Protein AF-A0A2N2I411-F1 (afdb_monomer)

Secondary structure (DSSP, 8-state):
----------SS-EEEEEEETTEEEEEEEPP--SS--HHHHHHHHHHHHHHHHH---SEEEEE--S-HHHHHHHHHHHGGG-SEEEE-SSS--EEEEEETTTTEEEEEPPGGG-EEEEEE-SSPPPTTPPP---BTTTBEEEEEESSSSSPPPHHHHHHH--

Mean predicted aligned error: 5.08 Å

Sequence (162 aa):
METGQWAGPFDEPQLVVRQVQGGSLAFVLFPDSGLHDLEIEDRAAALAKSLR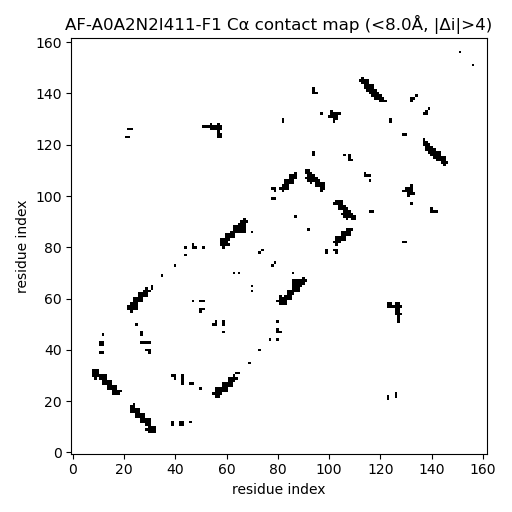KDGKHNLIIGISTWGANRENDFIDRHGAAFDIILGSGPGPGYAGLFMRENSLLWVRAFTKGRNILGVTIPTLPEPGVKMIWEPQTTVFTAATPLGGEVVADPEIHAIFNP

Nearest PDB structures (foldseek):
  2hyo-assembly1_A-2  TM=5.281E-01  e=2.646E-02  Mycobacterium tuberculosis H37Rv
  4di1-assembly1_B  TM=4.125E-01  e=1.673E-01  Mycobacterium marinum M
  5jpf-assembly1_A  TM=3.916E-01  e=2.299E-01  Candida albicans
  4g8b-assembly2_B  TM=4.280E-01  e=1.874E+00  Ochrobactrum sp. T63
  5d87-assembly1_A-2  TM=2.678E-01  e=9.790E+00  Staphylococcus aureus subsp. aureus str. Newman

Radius of gyration: 16.58 Å; Cα contacts (8 Å, |Δi|>4): 303; chains: 1; bounding box: 41×39×39 Å

Solvent-accessible surface area (backbone atoms only — not comparable to full-atom values): 9265 Å² total; per-residue (Å²): 132,81,79,83,76,87,84,74,76,36,86,54,56,44,81,47,78,44,83,50,94,95,48,33,41,37,34,39,38,52,47,51,77,87,63,95,51,68,68,60,50,50,49,39,43,47,53,37,43,51,51,49,73,68,26,75,33,29,40,38,32,37,39,42,61,74,11,48,68,58,46,50,61,45,40,77,77,42,34,88,47,26,42,32,37,45,36,28,57,59,69,79,52,36,55,64,44,74,35,77,92,26,32,19,39,41,28,24,54,45,75,90,70,40,41,51,75,43,81,47,59,88,65,80,56,57,54,44,47,83,58,68,60,41,83,81,71,53,34,42,64,36,68,46,64,55,79,66,91,55,72,81,55,67,70,63,48,41,74,79,56,122

pLDDT: mean 91.27, std 11.26, range [38.25, 98.75]

Structure (mmCIF, N/CA/C/O backbone):
data_AF-A0A2N2I411-F1
#
_entry.id   AF-A0A2N2I411-F1
#
loop_
_atom_site.group_PDB
_atom_site.id
_atom_site.type_symbol
_atom_site.label_atom_id
_atom_site.label_alt_id
_atom_site.label_comp_id
_atom_site.label_asym_id
_atom_site.label_entity_id
_atom_site.label_seq_id
_atom_site.pdbx_PDB_ins_code
_atom_site.Cartn_x
_atom_site.Cartn_y
_atom_site.Cartn_z
_atom_site.occupancy
_atom_site.B_iso_or_equiv
_atom_site.auth_seq_id
_atom_site.auth_comp_id
_atom_site.auth_asym_id
_atom_site.auth_atom_id
_atom_site.pdbx_PDB_model_num
ATOM 1 N N . MET A 1 1 ? -9.010 -24.992 -8.764 1.00 39.34 1 MET A N 1
ATOM 2 C CA . MET A 1 1 ? -8.475 -23.619 -8.712 1.00 39.34 1 MET A CA 1
ATOM 3 C C . MET A 1 1 ? -7.667 -23.452 -9.976 1.00 39.34 1 MET A C 1
ATOM 5 O O . MET A 1 1 ? -6.650 -24.119 -10.101 1.00 39.34 1 MET A O 1
ATOM 9 N N . GLU A 1 2 ? -8.194 -22.722 -10.956 1.00 38.25 2 GLU A N 1
ATOM 10 C CA . GLU A 1 2 ? -7.440 -22.414 -12.172 1.00 38.25 2 GLU A CA 1
ATOM 11 C C . GLU A 1 2 ? -6.219 -21.567 -11.802 1.00 38.25 2 GLU A C 1
ATOM 13 O O . GLU A 1 2 ? -6.275 -20.716 -10.910 1.00 38.25 2 GLU A O 1
ATOM 18 N N . THR A 1 3 ? -5.101 -21.880 -12.444 1.00 44.53 3 THR A N 1
ATOM 19 C CA . THR A 1 3 ? -3.837 -21.152 -12.392 1.00 44.53 3 THR A CA 1
ATOM 20 C C . THR A 1 3 ? -4.081 -19.656 -12.586 1.00 44.53 3 THR A C 1
ATOM 22 O O . THR A 1 3 ? -4.803 -19.250 -13.492 1.00 44.53 3 THR A O 1
ATOM 25 N N . GLY A 1 4 ? -3.513 -18.840 -11.691 1.00 54.03 4 GLY A N 1
ATOM 26 C CA . GLY A 1 4 ? -3.780 -17.406 -11.603 1.00 54.03 4 GLY A CA 1
ATOM 27 C C . GLY A 1 4 ? -3.556 -16.689 -12.931 1.00 54.03 4 GLY A C 1
ATOM 28 O O . GLY A 1 4 ? -2.418 -16.500 -13.355 1.00 54.03 4 GLY A O 1
ATOM 29 N N . GLN A 1 5 ? -4.651 -16.283 -13.574 1.00 55.88 5 GLN A N 1
ATOM 30 C CA . GLN A 1 5 ? -4.606 -15.424 -14.744 1.00 55.88 5 GLN A CA 1
ATOM 31 C C . GLN A 1 5 ? -4.017 -14.076 -14.324 1.00 55.88 5 GLN A C 1
ATOM 33 O O . GLN A 1 5 ? -4.503 -13.432 -13.391 1.00 55.88 5 GLN A O 1
ATOM 38 N N . TRP A 1 6 ? -2.933 -13.678 -14.989 1.00 57.00 6 TRP A N 1
ATOM 39 C CA . TRP A 1 6 ? -2.325 -12.368 -14.799 1.00 57.00 6 TRP A CA 1
ATOM 40 C C . TRP A 1 6 ? -3.372 -11.297 -15.113 1.00 57.00 6 TRP A C 1
ATOM 42 O O . TRP A 1 6 ? -4.023 -11.358 -16.156 1.00 57.00 6 TRP A O 1
ATOM 52 N N . ALA A 1 7 ? -3.557 -10.342 -14.209 1.00 57.12 7 ALA A N 1
ATOM 53 C CA . ALA A 1 7 ? -4.574 -9.314 -14.343 1.00 57.12 7 ALA A CA 1
ATOM 54 C C . ALA A 1 7 ? -3.891 -7.942 -14.260 1.00 57.12 7 ALA A C 1
ATOM 56 O O . ALA A 1 7 ? -3.428 -7.545 -13.191 1.00 57.12 7 ALA A O 1
ATOM 57 N N . GLY A 1 8 ? -3.763 -7.262 -15.404 1.00 63.78 8 GLY A N 1
ATOM 58 C CA . GLY A 1 8 ? -3.290 -5.879 -15.477 1.00 63.78 8 GLY A CA 1
ATOM 59 C C . GLY A 1 8 ? -2.735 -5.443 -16.847 1.00 63.78 8 GLY A C 1
ATOM 60 O O . GLY A 1 8 ? -2.416 -6.306 -17.671 1.00 63.78 8 GLY A O 1
ATOM 61 N N . PRO A 1 9 ? -2.572 -4.117 -17.058 1.00 64.81 9 PRO A N 1
ATOM 62 C CA . PRO A 1 9 ? -3.060 -3.042 -16.183 1.00 64.81 9 PRO A CA 1
ATOM 63 C C . PRO A 1 9 ? -4.580 -2.811 -16.318 1.00 64.81 9 PRO A C 1
ATOM 65 O O . PRO A 1 9 ? -5.172 -3.133 -17.345 1.00 64.81 9 PRO A O 1
ATOM 68 N N . PHE A 1 10 ? -5.216 -2.309 -15.253 1.00 77.81 10 PHE A N 1
ATOM 69 C CA . PHE A 1 10 ? -6.659 -2.031 -15.210 1.00 77.81 10 PHE A CA 1
ATOM 70 C C . PHE A 1 10 ? -6.944 -0.543 -15.428 1.00 77.81 10 PHE A C 1
ATOM 72 O O . PHE A 1 10 ? -6.195 0.300 -14.934 1.00 77.81 10 PHE A O 1
ATOM 79 N N . ASP A 1 11 ? -8.075 -0.237 -16.064 1.00 86.19 11 ASP A N 1
ATOM 80 C CA . ASP A 1 11 ? -8.562 1.140 -16.245 1.00 86.19 11 ASP A CA 1
ATOM 81 C C . ASP A 1 11 ? -9.277 1.690 -14.995 1.00 86.19 11 ASP A C 1
ATOM 83 O O . ASP A 1 11 ? -9.406 2.900 -14.813 1.00 86.19 11 ASP A O 1
ATOM 87 N N . GLU A 1 12 ? -9.728 0.797 -14.109 1.00 90.25 12 GLU A N 1
ATOM 88 C CA . GLU A 1 12 ? -10.493 1.111 -12.898 1.00 90.25 12 GLU A CA 1
ATOM 89 C C . GLU A 1 12 ? -9.886 0.421 -11.669 1.00 90.25 12 GLU A C 1
ATOM 91 O O . GLU A 1 12 ? -9.393 -0.709 -11.790 1.00 90.25 12 GLU A O 1
ATOM 96 N N . PRO A 1 13 ? -9.954 1.037 -10.472 1.00 93.94 13 PRO A N 1
ATOM 97 C CA . PRO A 1 13 ? -9.457 0.418 -9.252 1.00 93.94 13 PRO A CA 1
ATOM 98 C C . PRO A 1 13 ? -10.201 -0.883 -8.958 1.00 93.94 13 PRO A C 1
ATOM 100 O O . PRO A 1 13 ? -11.430 -0.938 -8.984 1.00 93.94 13 PRO A O 1
ATOM 103 N N . GLN A 1 14 ? -9.447 -1.933 -8.641 1.00 94.00 14 GLN A N 1
ATOM 104 C CA . GLN A 1 14 ? -10.004 -3.252 -8.348 1.00 94.00 14 GLN A CA 1
ATOM 105 C C . GLN A 1 14 ? -9.852 -3.587 -6.870 1.00 94.00 14 GLN A C 1
ATOM 107 O O . GLN A 1 14 ? -8.820 -3.311 -6.257 1.00 94.00 14 GLN A O 1
ATOM 112 N N . LEU A 1 15 ? -10.870 -4.233 -6.306 1.00 96.12 15 LEU A N 1
ATOM 113 C CA . LEU A 1 15 ? -10.808 -4.791 -4.962 1.00 96.12 15 LEU A CA 1
ATOM 114 C C . LEU A 1 15 ? -10.464 -6.275 -5.029 1.00 96.12 15 LEU A C 1
ATOM 116 O O . LEU A 1 15 ? -11.186 -7.073 -5.624 1.00 96.12 15 LEU A O 1
ATOM 120 N N . VAL A 1 16 ? -9.414 -6.659 -4.316 1.00 96.25 16 VAL A N 1
ATOM 121 C CA . VAL A 1 16 ? -9.086 -8.052 -4.043 1.00 96.25 16 VAL A CA 1
ATOM 122 C C . VAL A 1 16 ? -9.125 -8.269 -2.539 1.00 96.25 16 VAL A C 1
ATOM 124 O O . VAL A 1 16 ? -8.326 -7.708 -1.798 1.00 96.25 16 VAL A O 1
ATOM 127 N N . VAL A 1 17 ? -10.043 -9.110 -2.070 1.00 97.62 17 VAL A N 1
ATOM 128 C CA . VAL A 1 17 ? -10.100 -9.494 -0.654 1.00 97.62 17 VAL A CA 1
ATOM 129 C C . VAL A 1 17 ? -9.357 -10.810 -0.447 1.00 97.62 17 VAL A C 1
ATOM 131 O O . VAL A 1 17 ? -9.457 -11.745 -1.253 1.00 97.62 17 VAL A O 1
ATOM 134 N N . ARG A 1 18 ? -8.602 -10.896 0.648 1.00 97.12 18 ARG A N 1
ATOM 135 C CA . ARG A 1 18 ? -7.963 -12.130 1.107 1.00 97.12 18 ARG A CA 1
ATOM 136 C C . ARG A 1 18 ? -8.379 -12.427 2.536 1.00 97.12 18 ARG A C 1
ATOM 138 O O . ARG A 1 18 ? -8.249 -11.577 3.411 1.00 97.12 18 ARG A O 1
ATOM 145 N N . GLN A 1 19 ? -8.882 -13.638 2.7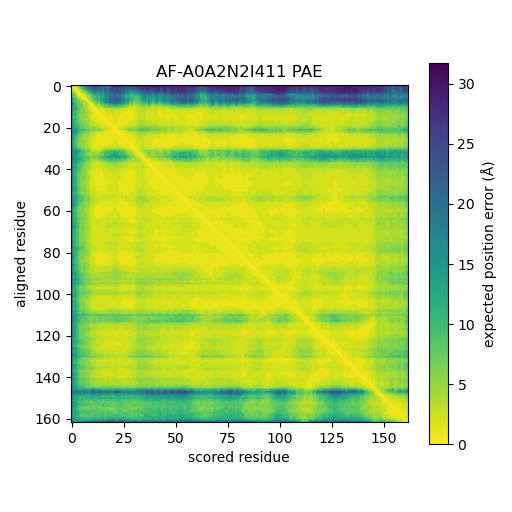47 1.00 97.00 19 GLN A N 1
ATOM 146 C CA . GLN A 1 19 ? -9.125 -14.172 4.081 1.00 97.00 19 GLN A CA 1
ATOM 147 C C . GLN A 1 19 ? -7.811 -14.723 4.625 1.00 97.00 19 GLN A C 1
ATOM 149 O O . GLN A 1 19 ? -7.092 -15.429 3.918 1.00 97.00 19 GLN A O 1
ATOM 154 N N . VAL A 1 20 ? -7.503 -14.381 5.867 1.00 94.75 20 VAL A N 1
ATOM 155 C CA . VAL A 1 20 ? -6.316 -14.836 6.591 1.00 94.75 20 VAL A CA 1
ATOM 156 C C . VAL A 1 20 ? -6.743 -15.349 7.960 1.00 94.75 20 VAL A C 1
ATOM 158 O O . VAL A 1 20 ? -7.868 -15.120 8.409 1.00 94.75 20 VAL A O 1
ATOM 161 N N . GLN A 1 21 ? -5.856 -16.060 8.648 1.00 91.50 21 GLN A N 1
ATOM 162 C CA . GLN A 1 21 ? -6.140 -16.461 10.019 1.00 91.50 21 GLN A CA 1
ATOM 163 C C . GLN A 1 21 ? -6.367 -15.208 10.880 1.00 91.50 21 GLN A C 1
ATOM 165 O O . GLN A 1 21 ? -5.502 -14.340 10.961 1.00 91.50 21 GLN A O 1
ATOM 170 N N . GLY A 1 22 ? -7.543 -15.110 11.502 1.00 89.00 22 GLY A N 1
ATOM 171 C CA . GLY A 1 22 ? -7.907 -13.982 12.363 1.00 89.00 22 GLY A CA 1
ATOM 172 C C . GLY A 1 22 ? -8.544 -12.777 11.659 1.00 89.00 22 GLY A C 1
ATOM 173 O O . GLY A 1 22 ? -8.859 -11.808 12.345 1.00 89.00 22 GLY A O 1
ATOM 174 N N . GLY A 1 23 ? -8.783 -12.807 10.339 1.00 95.56 23 GLY A N 1
ATOM 175 C CA . GLY A 1 23 ? -9.483 -11.698 9.685 1.00 95.56 23 GLY A CA 1
ATOM 176 C C . GLY A 1 23 ? -9.416 -11.652 8.160 1.00 95.56 23 GLY A C 1
ATOM 177 O O . GLY A 1 23 ? -9.211 -12.656 7.481 1.00 95.56 23 GLY A O 1
ATOM 178 N N . SER A 1 24 ? -9.593 -10.449 7.615 1.00 97.62 24 SER A N 1
ATOM 179 C CA . SER A 1 24 ? -9.556 -10.184 6.180 1.00 97.62 24 SER A CA 1
ATOM 180 C C . SER A 1 24 ? -8.743 -8.939 5.831 1.00 97.62 24 SER A C 1
ATOM 182 O O . SER A 1 24 ? -8.747 -7.935 6.547 1.00 97.62 24 SER A O 1
ATOM 184 N N . LEU A 1 25 ? -8.062 -9.011 4.690 1.00 98.31 25 LEU A N 1
ATOM 185 C CA . LEU A 1 25 ? -7.273 -7.934 4.105 1.00 98.31 25 LEU A CA 1
ATOM 186 C C . LEU A 1 25 ? -7.941 -7.484 2.805 1.00 98.31 25 LEU A C 1
ATOM 188 O O . LEU A 1 25 ? -8.258 -8.320 1.954 1.00 98.31 25 LEU A O 1
ATOM 192 N N . ALA A 1 26 ? -8.137 -6.178 2.645 1.00 98.44 26 ALA A N 1
ATOM 193 C CA . ALA A 1 26 ? -8.657 -5.585 1.422 1.00 98.44 26 ALA A CA 1
ATOM 194 C C . ALA A 1 26 ? -7.521 -4.922 0.643 1.00 98.44 26 ALA A C 1
ATOM 196 O O . ALA A 1 26 ? -6.950 -3.930 1.089 1.00 98.44 26 ALA A O 1
ATOM 197 N N . PHE A 1 27 ? -7.213 -5.460 -0.531 1.00 98.44 27 PHE A N 1
ATOM 198 C CA . PHE A 1 27 ? -6.248 -4.887 -1.456 1.00 98.44 27 PHE A CA 1
ATOM 199 C C . PHE A 1 27 ? -6.981 -4.049 -2.498 1.00 98.44 27 PHE A C 1
ATOM 201 O O . PHE A 1 27 ? -7.832 -4.560 -3.224 1.00 98.44 27 PHE A O 1
ATOM 208 N N . VAL A 1 28 ? -6.638 -2.770 -2.576 1.00 97.62 28 VAL A N 1
ATOM 209 C CA . VAL A 1 28 ? -7.072 -1.864 -3.635 1.00 97.62 28 VAL A CA 1
ATOM 210 C C . VAL A 1 28 ? -5.946 -1.805 -4.655 1.00 97.62 28 VAL A C 1
ATOM 212 O O . VAL A 1 28 ? -4.896 -1.213 -4.402 1.00 97.62 28 VAL A O 1
ATOM 215 N N . LEU A 1 29 ? -6.153 -2.457 -5.793 1.00 95.88 29 LEU A N 1
ATOM 216 C CA . LEU A 1 29 ? -5.221 -2.403 -6.910 1.00 95.88 29 LEU A CA 1
ATOM 217 C C . LEU A 1 29 ? -5.419 -1.075 -7.620 1.00 95.88 29 LEU A C 1
ATOM 219 O O . LEU A 1 29 ? -6.526 -0.777 -8.078 1.00 95.88 29 LEU A O 1
ATOM 223 N N . PHE A 1 30 ? -4.366 -0.267 -7.666 1.00 94.44 30 PHE A N 1
ATOM 224 C CA . PHE A 1 30 ? -4.436 1.022 -8.322 1.00 94.44 30 PHE A CA 1
ATOM 225 C C . PHE A 1 30 ? -4.456 0.793 -9.838 1.00 94.44 30 PHE A C 1
ATOM 227 O O . PHE A 1 30 ? -3.695 -0.033 -10.347 1.00 94.44 30 PHE A O 1
ATOM 234 N N . PRO A 1 31 ? -5.346 1.484 -10.558 1.00 91.06 31 PRO A N 1
ATOM 235 C CA . PRO A 1 31 ? -5.403 1.422 -12.013 1.00 91.06 31 PRO A CA 1
ATOM 236 C C . PRO A 1 31 ? -4.154 2.057 -12.622 1.00 91.06 31 PRO A C 1
ATOM 238 O O . PRO A 1 31 ? -3.585 2.987 -12.056 1.00 91.06 31 PRO A O 1
ATOM 241 N N . ASP A 1 32 ? -3.742 1.592 -13.794 1.00 84.19 32 ASP A N 1
ATOM 242 C CA . ASP A 1 32 ? -2.580 2.137 -14.498 1.00 84.19 32 ASP A CA 1
ATOM 243 C C . ASP A 1 32 ? -2.896 2.307 -15.984 1.00 84.19 32 ASP A C 1
ATOM 245 O O . ASP A 1 32 ? -2.590 1.459 -16.817 1.00 84.19 32 ASP A O 1
ATOM 249 N N . SER A 1 33 ? -3.524 3.433 -16.318 1.00 73.75 33 SER A N 1
ATOM 250 C CA . SER A 1 33 ? -3.806 3.821 -17.703 1.00 73.75 33 SER A CA 1
ATOM 251 C C . SER A 1 33 ? -2.563 4.333 -18.450 1.00 73.75 33 SER A C 1
ATOM 253 O O . SER A 1 33 ? -2.668 4.785 -19.589 1.00 73.75 33 SER A O 1
ATOM 255 N N . GLY A 1 34 ? -1.384 4.334 -17.810 1.00 74.06 34 GLY A N 1
ATOM 256 C CA . GLY A 1 34 ? -0.160 4.951 -18.329 1.00 74.06 34 GLY A CA 1
ATOM 257 C C . GLY A 1 34 ? -0.167 6.486 -18.305 1.00 74.06 34 GLY A C 1
ATOM 258 O O . GLY A 1 34 ? 0.822 7.111 -18.689 1.00 74.06 34 GLY A O 1
ATOM 259 N N . LEU A 1 35 ? -1.254 7.106 -17.835 1.00 74.00 35 LEU A N 1
ATOM 260 C CA . LEU A 1 35 ? -1.421 8.553 -17.722 1.00 74.00 35 LEU A CA 1
ATOM 261 C C . LEU A 1 35 ? -1.579 8.966 -16.257 1.00 74.00 35 LEU A C 1
ATOM 263 O O . LEU A 1 35 ? -2.104 8.218 -15.427 1.00 74.00 35 LEU A O 1
ATOM 267 N N . HIS A 1 36 ? -1.119 10.177 -15.936 1.00 83.06 36 HIS A N 1
ATOM 268 C CA . HIS A 1 36 ? -1.438 10.814 -14.663 1.00 83.06 36 HIS A CA 1
ATOM 269 C C . HIS A 1 36 ? -2.837 11.422 -14.754 1.00 83.06 36 HIS A C 1
ATOM 271 O O . HIS A 1 36 ? -3.039 12.429 -15.429 1.00 83.06 36 HIS A O 1
ATOM 277 N N . ASP A 1 37 ? -3.790 10.764 -14.102 1.00 87.31 37 ASP A N 1
ATOM 278 C CA . ASP A 1 37 ? -5.205 11.111 -14.117 1.00 87.31 37 ASP A CA 1
ATOM 279 C C . ASP A 1 37 ? -5.716 11.152 -12.674 1.00 87.31 37 ASP A C 1
ATOM 281 O O . ASP A 1 37 ? -5.775 10.130 -11.983 1.00 87.31 37 ASP A O 1
ATOM 285 N N . LEU A 1 38 ? -6.047 12.359 -12.218 1.00 90.81 38 LEU A N 1
ATOM 286 C CA . LEU A 1 38 ? -6.507 12.603 -10.855 1.00 90.81 38 LEU A CA 1
ATOM 287 C C . LEU A 1 38 ? -7.897 12.015 -10.593 1.00 90.81 38 LEU A C 1
ATOM 289 O O . LEU A 1 38 ? -8.171 11.625 -9.464 1.00 90.81 38 LEU A O 1
ATOM 293 N N . GLU A 1 39 ? -8.758 11.900 -11.606 1.00 91.81 39 GLU A N 1
ATOM 294 C CA . GLU A 1 39 ? -10.096 11.324 -11.440 1.00 91.81 39 GLU A CA 1
ATOM 295 C C . GLU A 1 39 ? -9.996 9.820 -11.165 1.00 91.81 39 GLU A C 1
ATOM 297 O O . GLU A 1 39 ? -10.627 9.282 -10.252 1.00 91.81 39 GLU A O 1
ATOM 302 N N . ILE A 1 40 ? -9.127 9.137 -11.909 1.00 90.44 40 ILE A N 1
ATOM 303 C CA . ILE A 1 40 ? -8.800 7.726 -11.695 1.00 90.44 40 ILE A CA 1
ATOM 304 C C . ILE A 1 40 ? -8.234 7.494 -10.281 1.00 90.44 40 ILE A C 1
ATOM 306 O O . ILE A 1 40 ? -8.618 6.544 -9.589 1.00 90.44 40 ILE A O 1
ATOM 310 N N . GLU A 1 41 ? -7.347 8.374 -9.827 1.00 93.81 41 GLU A N 1
ATOM 311 C CA . GLU A 1 41 ? -6.783 8.337 -8.476 1.00 93.81 41 GLU A CA 1
ATOM 312 C C . GLU A 1 41 ? -7.847 8.554 -7.396 1.00 93.81 41 GLU A C 1
ATOM 314 O O . GLU A 1 41 ? -7.927 7.790 -6.427 1.00 93.81 41 GLU A O 1
ATOM 319 N N . ASP A 1 42 ? -8.709 9.551 -7.583 1.00 95.69 42 ASP A N 1
ATOM 320 C CA . ASP A 1 42 ? -9.813 9.853 -6.678 1.00 95.69 42 ASP A CA 1
ATOM 321 C C . ASP A 1 42 ? -10.770 8.665 -6.553 1.00 95.69 42 ASP A C 1
ATOM 323 O O . ASP A 1 42 ? -11.262 8.388 -5.455 1.00 95.69 42 ASP A O 1
ATOM 327 N N . ARG A 1 43 ? -10.981 7.896 -7.630 1.00 95.88 43 ARG A N 1
ATOM 328 C CA . ARG A 1 43 ? -11.764 6.651 -7.592 1.00 95.88 43 ARG A CA 1
ATOM 329 C C . ARG A 1 43 ? -11.096 5.562 -6.754 1.00 95.88 43 ARG A C 1
ATOM 331 O O . ARG A 1 43 ? -11.779 4.918 -5.953 1.00 95.88 43 ARG A O 1
ATOM 338 N N . ALA A 1 44 ? -9.776 5.384 -6.854 1.00 96.25 44 ALA A N 1
ATOM 339 C CA . ALA A 1 44 ? -9.044 4.447 -5.993 1.00 96.25 44 ALA A CA 1
ATOM 340 C C . ALA A 1 44 ? -9.147 4.852 -4.511 1.00 96.25 44 ALA A C 1
ATOM 342 O O . ALA A 1 44 ? -9.416 4.020 -3.636 1.00 96.25 44 ALA A O 1
ATOM 343 N N . ALA A 1 45 ? -9.018 6.150 -4.225 1.00 98.00 45 ALA A N 1
ATOM 344 C CA . ALA A 1 45 ? -9.207 6.695 -2.886 1.00 98.00 45 ALA A CA 1
ATOM 345 C C . ALA A 1 45 ? -10.655 6.542 -2.389 1.00 98.00 45 ALA A C 1
ATOM 347 O O . ALA A 1 45 ? -10.874 6.219 -1.220 1.00 98.00 45 ALA A O 1
ATOM 348 N N . ALA A 1 46 ? -11.653 6.763 -3.247 1.00 98.38 46 ALA A N 1
ATOM 349 C CA . ALA A 1 46 ? -13.067 6.615 -2.915 1.00 98.38 46 ALA A CA 1
ATOM 350 C C . ALA A 1 46 ? -13.416 5.165 -2.556 1.00 98.38 46 ALA A C 1
ATOM 352 O O . ALA A 1 46 ? -14.100 4.937 -1.555 1.00 98.38 46 ALA A O 1
ATOM 353 N N . LEU A 1 47 ? -12.883 4.189 -3.299 1.00 98.50 47 LEU A N 1
ATOM 354 C CA . LEU A 1 47 ? -13.028 2.770 -2.979 1.00 98.50 47 LEU A CA 1
ATOM 355 C C . LEU A 1 47 ? -12.452 2.453 -1.590 1.00 98.50 47 LEU A C 1
ATOM 357 O O . LEU A 1 47 ? -13.147 1.880 -0.751 1.00 98.50 47 LEU A O 1
ATOM 361 N N . ALA A 1 48 ? -11.227 2.899 -1.295 1.00 98.50 48 ALA A N 1
ATOM 362 C CA . ALA A 1 48 ? -10.612 2.704 0.019 1.00 98.50 48 ALA A CA 1
ATOM 363 C C . ALA A 1 48 ? -11.401 3.378 1.158 1.00 98.50 48 ALA A C 1
ATOM 365 O O . ALA A 1 48 ? -11.613 2.780 2.214 1.00 98.50 48 ALA A O 1
ATOM 366 N N . LYS A 1 49 ? -11.903 4.601 0.944 1.00 98.50 49 LYS A N 1
ATOM 367 C CA . LYS A 1 49 ? -12.759 5.309 1.914 1.00 98.50 49 LYS A CA 1
ATOM 368 C C . LYS A 1 49 ? -14.071 4.562 2.167 1.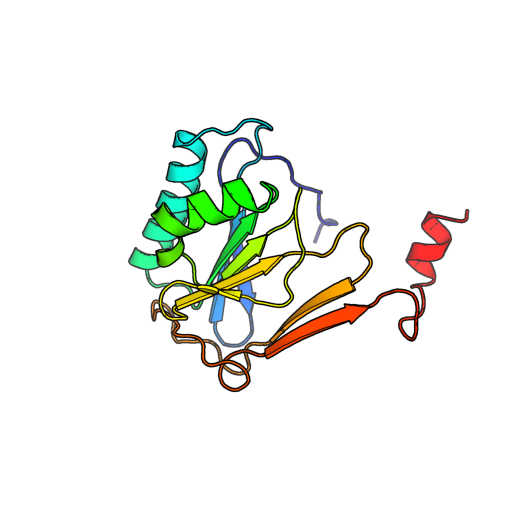00 98.50 49 LYS A C 1
ATOM 370 O O . LYS A 1 49 ? -14.504 4.471 3.315 1.00 98.50 49 LYS A O 1
ATOM 375 N N . SER A 1 50 ? -14.684 4.003 1.123 1.00 98.50 50 SER A N 1
ATOM 376 C CA . SER A 1 50 ? -15.887 3.172 1.244 1.00 98.50 50 SER A CA 1
ATOM 377 C C . SER A 1 50 ? -15.621 1.927 2.090 1.00 98.50 50 SER A C 1
ATOM 379 O O . SER A 1 50 ? -16.366 1.648 3.027 1.00 98.50 50 SER A O 1
ATOM 381 N N . LEU A 1 51 ? -14.519 1.222 1.819 1.00 98.38 51 LEU A N 1
ATOM 382 C CA . LEU A 1 51 ? -14.106 0.043 2.587 1.00 98.38 51 LEU A CA 1
ATOM 383 C C . LEU A 1 51 ? -13.837 0.383 4.056 1.00 98.38 51 LEU A C 1
ATOM 385 O O . LEU A 1 51 ? -14.235 -0.367 4.946 1.00 98.38 51 LEU A O 1
ATOM 389 N N . ARG A 1 52 ? -13.220 1.542 4.325 1.00 96.94 52 ARG A N 1
ATOM 390 C CA . ARG A 1 52 ? -12.996 2.015 5.697 1.00 96.94 52 ARG A CA 1
ATOM 391 C C . ARG A 1 52 ? -14.313 2.247 6.426 1.00 96.94 52 ARG A C 1
ATOM 393 O O . ARG A 1 52 ? -14.441 1.844 7.575 1.00 96.94 52 ARG A O 1
ATOM 400 N N . LYS A 1 53 ? -15.276 2.889 5.762 1.00 97.62 53 LYS A N 1
ATOM 401 C CA . LYS A 1 53 ? -16.599 3.175 6.329 1.00 97.62 53 LYS A CA 1
ATOM 402 C C . LYS A 1 53 ? -17.398 1.901 6.613 1.00 97.62 53 LYS A C 1
ATOM 404 O O . LYS A 1 53 ? -18.138 1.867 7.588 1.00 97.62 53 LYS A O 1
ATOM 409 N N . ASP A 1 54 ? -17.253 0.880 5.772 1.00 96.88 54 ASP A N 1
ATOM 410 C CA . ASP A 1 54 ? -17.906 -0.421 5.956 1.00 96.88 54 ASP A CA 1
ATOM 411 C C . ASP A 1 54 ? -17.337 -1.203 7.154 1.00 96.88 54 ASP A C 1
ATOM 413 O O . ASP A 1 54 ? -18.042 -1.994 7.772 1.00 96.88 54 ASP A O 1
ATOM 417 N N . GLY A 1 55 ? -16.067 -0.975 7.510 1.00 96.62 55 GLY A N 1
ATOM 418 C CA . GLY A 1 55 ? -15.471 -1.478 8.753 1.00 96.62 55 GLY A CA 1
ATOM 419 C C . GLY A 1 55 ? -15.271 -2.998 8.821 1.00 96.62 55 GLY A C 1
ATOM 420 O O . GLY A 1 55 ? -14.973 -3.529 9.884 1.00 96.62 55 GLY A O 1
ATOM 421 N N . LYS A 1 56 ? -15.421 -3.720 7.703 1.00 97.00 56 LYS A N 1
ATOM 422 C CA . LYS A 1 56 ? -15.356 -5.195 7.670 1.00 97.00 56 LYS A CA 1
ATOM 423 C C . LYS A 1 56 ? -13.946 -5.776 7.606 1.00 97.00 56 LYS A C 1
ATOM 425 O O . LYS A 1 56 ? -13.763 -6.968 7.849 1.00 97.00 56 LYS A O 1
ATOM 430 N N . HIS A 1 57 ? -12.964 -4.964 7.233 1.00 98.25 57 HIS A N 1
ATOM 431 C CA . HIS A 1 57 ? -11.602 -5.417 6.971 1.00 98.25 57 HIS A CA 1
ATOM 432 C C . HIS A 1 57 ? -10.652 -4.947 8.061 1.00 98.25 57 HIS A C 1
ATOM 434 O O . HIS A 1 57 ? -10.781 -3.833 8.570 1.00 98.25 57 HIS A O 1
ATOM 440 N N . ASN A 1 58 ? -9.686 -5.799 8.395 1.00 98.38 58 ASN A N 1
ATOM 441 C CA . ASN A 1 58 ? -8.647 -5.483 9.366 1.00 98.38 58 ASN A CA 1
ATOM 442 C C . ASN A 1 58 ? -7.687 -4.444 8.778 1.00 98.38 58 ASN A C 1
ATOM 444 O O . ASN A 1 58 ? -7.313 -3.496 9.455 1.00 98.38 58 ASN A O 1
ATOM 448 N N . LEU A 1 59 ? -7.314 -4.598 7.503 1.00 98.44 59 LEU A N 1
ATOM 449 C CA . LEU A 1 59 ? -6.408 -3.680 6.814 1.00 98.44 59 LEU A CA 1
ATOM 450 C C . LEU A 1 59 ? -6.904 -3.351 5.408 1.00 98.44 59 LEU A C 1
ATOM 452 O O . LEU A 1 59 ? -7.424 -4.219 4.700 1.00 98.44 59 LEU A O 1
ATOM 456 N N . ILE A 1 60 ? -6.674 -2.105 4.999 1.00 98.69 60 ILE A N 1
ATOM 457 C CA . ILE A 1 60 ? -6.866 -1.614 3.631 1.00 98.69 60 ILE A CA 1
ATOM 458 C C . ILE A 1 60 ? -5.496 -1.279 3.048 1.00 98.69 60 ILE A C 1
ATOM 460 O O . ILE A 1 60 ? -4.798 -0.389 3.541 1.00 98.69 60 ILE A O 1
ATOM 464 N N . ILE A 1 61 ? -5.116 -2.001 1.999 1.00 98.75 61 ILE A N 1
ATOM 465 C CA . ILE A 1 61 ? -3.773 -2.006 1.421 1.00 98.75 61 ILE A CA 1
ATOM 466 C C . ILE A 1 61 ? -3.862 -1.523 -0.028 1.00 98.75 61 ILE A C 1
ATOM 468 O O . ILE A 1 61 ? -4.563 -2.127 -0.833 1.00 98.75 61 ILE A O 1
ATOM 472 N N . GLY A 1 62 ? -3.164 -0.445 -0.377 1.00 98.19 62 GLY A N 1
ATOM 473 C CA . GLY A 1 62 ? -3.040 0.012 -1.764 1.00 98.19 62 GLY A CA 1
ATOM 474 C C . GLY A 1 62 ? -1.888 -0.694 -2.477 1.00 98.19 62 GLY A C 1
ATOM 475 O O . GLY A 1 62 ? -0.830 -0.875 -1.877 1.00 98.19 62 GLY A O 1
ATOM 476 N N . ILE A 1 63 ? -2.065 -1.075 -3.742 1.00 97.06 63 ILE A N 1
ATOM 477 C CA . ILE A 1 63 ? -1.003 -1.626 -4.599 1.00 97.06 63 ILE A CA 1
ATOM 478 C C . ILE A 1 63 ? -0.824 -0.696 -5.796 1.00 97.06 63 ILE A C 1
ATOM 480 O O . ILE A 1 63 ? -1.768 -0.529 -6.560 1.00 97.06 63 ILE A O 1
ATOM 484 N N . SER A 1 64 ? 0.363 -0.111 -5.964 1.00 95.06 64 SER A N 1
ATOM 485 C CA . SER A 1 64 ? 0.625 0.946 -6.947 1.00 95.06 64 SER A CA 1
ATOM 486 C C . SER A 1 64 ? 1.846 0.666 -7.829 1.00 95.06 64 SER A C 1
ATOM 488 O O . SER A 1 64 ? 2.864 0.132 -7.376 1.00 95.06 64 SER A O 1
ATOM 490 N N . THR A 1 65 ? 1.758 1.081 -9.095 1.00 92.69 65 THR A N 1
ATOM 491 C CA . THR A 1 65 ? 2.846 1.066 -10.096 1.00 92.69 65 THR A CA 1
ATOM 492 C C . THR A 1 65 ? 3.293 2.461 -10.530 1.00 92.69 65 THR A C 1
ATOM 494 O O . THR A 1 65 ? 4.200 2.602 -11.348 1.00 92.69 65 THR A O 1
ATOM 497 N N . TRP A 1 66 ? 2.693 3.504 -9.958 1.00 93.44 66 TRP A N 1
ATOM 498 C CA . TRP A 1 66 ? 2.766 4.881 -10.442 1.00 93.44 66 TRP A CA 1
ATOM 499 C C . TRP A 1 66 ? 4.112 5.590 -10.282 1.00 93.44 66 TRP A C 1
ATOM 501 O O . TRP A 1 66 ? 4.320 6.644 -10.885 1.00 93.44 66 TRP A O 1
ATOM 511 N N . GLY A 1 67 ? 5.034 5.042 -9.495 1.00 94.06 67 GLY A N 1
ATOM 512 C CA . GLY A 1 67 ? 6.302 5.702 -9.212 1.00 94.06 67 GLY A CA 1
ATOM 513 C C . GLY A 1 67 ? 6.223 6.701 -8.057 1.00 94.06 67 GLY A C 1
ATOM 514 O O . GLY A 1 67 ? 5.157 7.153 -7.648 1.00 94.06 67 GLY A O 1
ATOM 515 N N . ALA A 1 68 ? 7.398 7.058 -7.537 1.00 95.94 68 ALA A N 1
ATOM 516 C CA . ALA A 1 68 ? 7.569 7.703 -6.233 1.00 95.94 68 ALA A CA 1
ATOM 517 C C . ALA A 1 68 ? 6.787 8.998 -6.084 1.00 95.94 68 ALA A C 1
ATOM 519 O O . ALA A 1 68 ? 6.108 9.201 -5.088 1.00 95.94 68 ALA A O 1
ATOM 520 N N . ASN A 1 69 ? 6.931 9.878 -7.073 1.00 95.50 69 ASN A N 1
ATOM 521 C CA . ASN A 1 69 ? 6.434 11.242 -6.979 1.00 95.50 69 ASN A CA 1
ATOM 522 C C . ASN A 1 69 ? 4.905 11.235 -7.011 1.00 95.50 69 ASN A C 1
ATOM 524 O O . ASN A 1 69 ? 4.271 11.788 -6.123 1.00 95.50 69 ASN A O 1
ATOM 528 N N . ARG A 1 70 ? 4.322 10.506 -7.970 1.00 95.12 70 ARG A N 1
ATOM 529 C CA . ARG A 1 70 ? 2.870 10.359 -8.097 1.00 95.12 70 ARG A CA 1
ATOM 530 C C . ARG A 1 70 ? 2.260 9.658 -6.880 1.00 95.12 70 ARG A C 1
ATOM 532 O O . ARG A 1 70 ? 1.216 10.075 -6.394 1.00 95.12 70 ARG A O 1
ATOM 539 N N . GLU A 1 71 ? 2.920 8.623 -6.361 1.00 96.62 71 GLU A N 1
ATOM 540 C CA . GLU A 1 71 ? 2.507 7.948 -5.125 1.00 96.62 71 GLU A CA 1
ATOM 541 C C . GLU A 1 71 ? 2.562 8.882 -3.912 1.00 96.62 71 GLU A C 1
ATOM 543 O O . GLU A 1 71 ? 1.622 8.891 -3.124 1.00 96.62 71 GLU A O 1
ATOM 548 N N . ASN A 1 72 ? 3.614 9.693 -3.771 1.00 97.19 7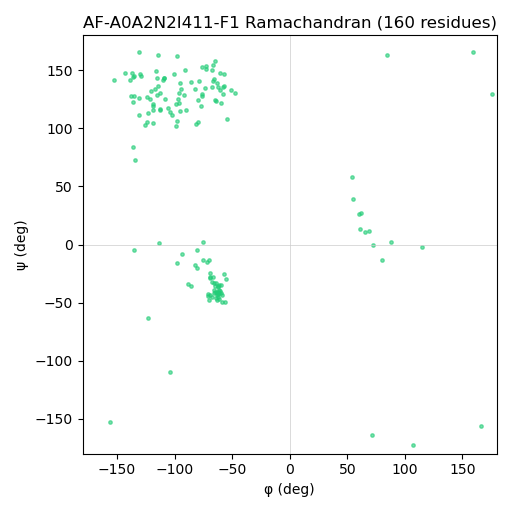2 ASN A N 1
ATOM 549 C CA . ASN A 1 72 ? 3.727 10.659 -2.681 1.00 97.19 72 ASN A CA 1
ATOM 550 C C . ASN A 1 72 ? 2.620 11.722 -2.755 1.00 97.19 72 ASN A C 1
ATOM 552 O O . ASN A 1 72 ? 1.919 11.946 -1.771 1.00 97.19 72 ASN A O 1
ATOM 556 N N . ASP A 1 73 ? 2.394 12.300 -3.936 1.00 96.25 73 ASP A N 1
ATOM 557 C CA . ASP A 1 73 ? 1.338 13.296 -4.162 1.00 96.25 73 ASP A CA 1
ATOM 558 C C . ASP A 1 73 ? -0.063 12.716 -3.895 1.00 96.25 73 ASP A C 1
ATOM 560 O O . ASP A 1 73 ? -0.964 13.402 -3.401 1.00 96.25 73 ASP A O 1
ATOM 564 N N . PHE A 1 74 ? -0.270 11.436 -4.214 1.00 97.12 74 PHE A N 1
ATOM 565 C CA . PHE A 1 74 ? -1.484 10.704 -3.861 1.00 97.12 74 PHE A CA 1
ATOM 566 C C . PHE A 1 74 ? -1.602 10.479 -2.348 1.00 97.12 74 PHE A C 1
ATOM 568 O O . PHE A 1 74 ? -2.671 10.693 -1.770 1.00 97.12 74 PHE A O 1
ATOM 575 N N . ILE A 1 75 ? -0.518 10.067 -1.688 1.00 97.69 75 ILE A N 1
ATOM 576 C CA . ILE A 1 75 ? -0.463 9.837 -0.239 1.00 97.69 75 ILE A CA 1
ATOM 577 C C . ILE A 1 75 ? -0.798 11.116 0.531 1.00 97.69 75 ILE A C 1
ATOM 579 O O . ILE A 1 75 ? -1.578 11.060 1.486 1.00 97.69 75 ILE A O 1
ATOM 583 N N . ASP A 1 76 ? -0.290 12.265 0.093 1.00 97.06 76 ASP A N 1
ATOM 584 C CA . ASP A 1 76 ? -0.549 13.547 0.746 1.00 97.06 76 ASP A CA 1
ATOM 585 C C . ASP A 1 76 ? -2.040 13.917 0.729 1.00 97.06 76 ASP A C 1
ATOM 587 O O . ASP A 1 76 ? -2.570 14.423 1.724 1.00 97.06 76 ASP A O 1
ATOM 591 N N . ARG A 1 77 ? -2.750 13.585 -0.357 1.00 96.94 77 ARG A N 1
ATOM 592 C CA . ARG A 1 77 ? -4.190 13.853 -0.510 1.00 96.94 77 ARG A CA 1
ATOM 593 C C . ARG A 1 77 ? -5.094 12.772 0.080 1.00 96.94 77 ARG A C 1
ATOM 595 O O . ARG A 1 77 ? -6.193 13.073 0.556 1.00 96.94 77 ARG A O 1
ATOM 602 N N . HIS A 1 78 ? -4.698 11.503 -0.007 1.00 97.81 78 HIS A N 1
ATOM 603 C CA . HIS A 1 78 ? -5.606 10.363 0.185 1.00 97.81 78 HIS A CA 1
ATOM 604 C C . HIS A 1 78 ? -5.058 9.243 1.068 1.00 97.81 78 HIS A C 1
ATOM 606 O O . HIS A 1 78 ? -5.809 8.324 1.408 1.00 97.81 78 HIS A O 1
ATOM 612 N N . GLY A 1 79 ? -3.802 9.332 1.507 1.00 96.94 79 GLY A N 1
ATOM 613 C CA . GLY A 1 79 ? -3.117 8.283 2.262 1.00 96.94 79 GLY A CA 1
ATOM 614 C C . GLY A 1 79 ? -3.846 7.843 3.533 1.00 96.94 79 GLY A C 1
ATOM 615 O O . GLY A 1 79 ? -3.797 6.670 3.881 1.00 96.94 79 GLY A O 1
ATOM 616 N N . ALA A 1 80 ? -4.617 8.731 4.172 1.00 96.38 80 ALA A N 1
ATOM 617 C CA . ALA A 1 80 ? -5.395 8.415 5.375 1.00 96.38 80 ALA A CA 1
ATOM 618 C C . ALA A 1 80 ? -6.394 7.250 5.192 1.00 96.38 80 ALA A C 1
ATOM 620 O O . ALA A 1 80 ? -6.729 6.558 6.159 1.00 96.38 80 ALA A O 1
ATOM 621 N N . ALA A 1 81 ? -6.857 6.993 3.963 1.00 97.38 81 ALA A N 1
ATOM 622 C CA . ALA A 1 81 ? -7.762 5.879 3.676 1.00 97.38 81 ALA A CA 1
ATOM 623 C C . ALA A 1 81 ? -7.081 4.498 3.808 1.00 97.38 81 ALA A C 1
ATOM 625 O O . ALA A 1 81 ? -7.750 3.503 4.104 1.00 97.38 81 ALA A O 1
ATOM 626 N N . PHE A 1 82 ? -5.756 4.445 3.659 1.00 98.56 82 PHE A N 1
ATOM 627 C CA . PHE A 1 82 ? -4.959 3.222 3.568 1.00 98.56 82 PHE A CA 1
ATOM 628 C C . PHE A 1 82 ? -4.123 3.004 4.822 1.00 98.56 82 PHE A C 1
ATOM 630 O O . PHE A 1 82 ? -3.620 3.955 5.411 1.00 98.56 82 PHE A O 1
ATOM 637 N N . ASP A 1 83 ? -3.967 1.752 5.238 1.00 98.62 83 ASP A N 1
ATOM 638 C CA . ASP A 1 83 ? -3.055 1.381 6.328 1.00 98.62 83 ASP A CA 1
ATOM 639 C C . ASP A 1 83 ? -1.652 1.101 5.793 1.00 98.62 83 ASP A C 1
ATOM 641 O O . ASP A 1 83 ? -0.658 1.402 6.453 1.00 98.62 83 ASP A O 1
ATOM 645 N N . ILE A 1 84 ? -1.572 0.545 4.582 1.00 98.69 84 ILE A N 1
ATOM 646 C CA . ILE A 1 84 ? -0.324 0.231 3.888 1.00 98.69 84 ILE A CA 1
ATOM 647 C C . ILE A 1 84 ? -0.478 0.598 2.411 1.00 98.69 84 ILE A C 1
ATOM 649 O O . ILE A 1 84 ? -1.532 0.359 1.823 1.00 98.69 84 ILE A O 1
ATOM 653 N N . ILE A 1 85 ? 0.569 1.134 1.791 1.00 98.56 85 ILE A N 1
ATOM 654 C CA . ILE A 1 85 ? 0.689 1.222 0.332 1.00 98.56 85 ILE A CA 1
ATOM 655 C C . ILE A 1 85 ? 1.957 0.485 -0.092 1.00 98.56 85 ILE A C 1
ATOM 657 O O . ILE A 1 85 ? 3.048 0.782 0.394 1.00 98.56 85 ILE A O 1
ATOM 661 N N . LEU A 1 86 ? 1.805 -0.476 -1.001 1.00 98.12 86 LEU A N 1
ATOM 662 C CA . LEU A 1 86 ? 2.896 -1.180 -1.665 1.00 98.12 86 LEU A CA 1
ATOM 663 C C . LEU A 1 86 ? 3.100 -0.546 -3.044 1.00 98.12 86 LEU A C 1
ATOM 665 O O . LEU A 1 86 ? 2.315 -0.769 -3.964 1.00 98.12 86 LEU A O 1
ATOM 669 N N . GLY A 1 87 ? 4.124 0.292 -3.157 1.00 96.06 87 GLY A N 1
ATOM 670 C CA . GLY A 1 87 ? 4.459 1.043 -4.360 1.00 96.06 87 GLY A CA 1
ATOM 671 C C . GLY A 1 87 ? 5.556 0.401 -5.202 1.00 96.06 87 GLY A C 1
ATOM 672 O O . GLY A 1 87 ? 6.349 -0.433 -4.746 1.00 96.06 87 GLY A O 1
ATOM 673 N N . SER A 1 88 ? 5.627 0.830 -6.454 1.00 93.69 88 SER A N 1
ATOM 674 C CA . SER A 1 88 ? 6.653 0.410 -7.408 1.00 93.69 88 SER A CA 1
ATOM 675 C C . SER A 1 88 ? 6.821 1.475 -8.498 1.00 93.69 88 SER A C 1
ATOM 677 O O . SER A 1 88 ? 6.634 2.661 -8.222 1.00 93.69 88 SER A O 1
ATOM 679 N N . GLY A 1 89 ? 7.250 1.099 -9.703 1.00 91.50 89 GLY A N 1
ATOM 68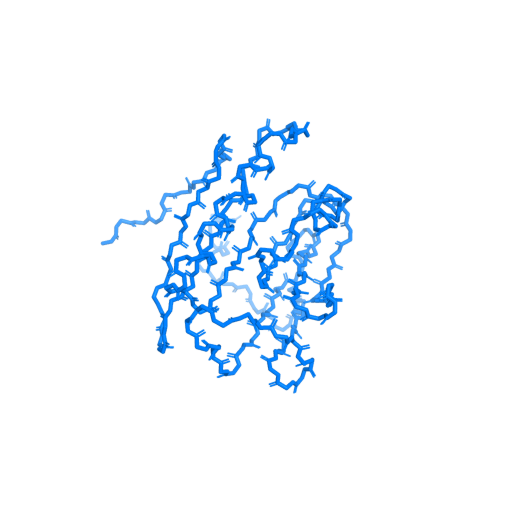0 C CA . GLY A 1 89 ? 7.523 2.049 -10.783 1.00 91.50 89 GLY A CA 1
ATOM 681 C C . GLY A 1 89 ? 8.785 2.902 -10.566 1.00 91.50 89 GLY A C 1
ATOM 682 O O . GLY A 1 89 ? 9.648 2.560 -9.751 1.00 91.50 89 GLY A O 1
ATOM 683 N N . PRO A 1 90 ? 8.938 4.009 -11.317 1.00 92.44 90 PRO A N 1
ATOM 684 C CA . PRO A 1 90 ? 10.111 4.878 -11.240 1.00 92.44 90 PRO A CA 1
ATOM 685 C C . PRO A 1 90 ? 10.383 5.441 -9.834 1.00 92.44 90 PRO A C 1
ATOM 687 O O . PRO A 1 90 ? 9.469 5.753 -9.068 1.00 92.44 90 PRO A O 1
ATOM 690 N N . GLY A 1 91 ? 11.664 5.622 -9.503 1.00 93.94 91 GLY A N 1
ATOM 691 C CA . GLY A 1 91 ? 12.121 6.234 -8.251 1.00 93.94 91 GLY A CA 1
ATOM 692 C C . GLY A 1 91 ? 12.726 5.248 -7.237 1.00 93.94 91 GLY A C 1
ATOM 693 O O . GLY A 1 91 ? 12.980 4.090 -7.568 1.00 93.94 91 GLY A O 1
ATOM 694 N N . PRO A 1 92 ? 13.028 5.711 -6.011 1.00 93.94 92 PRO A N 1
ATOM 695 C CA . PRO A 1 92 ? 13.761 4.935 -5.002 1.00 93.94 92 PRO A CA 1
ATOM 696 C C . PRO A 1 92 ? 12.931 3.802 -4.377 1.00 93.94 92 PRO A C 1
ATOM 698 O O . PRO A 1 92 ? 11.713 3.893 -4.298 1.00 93.94 92 PRO A O 1
ATOM 701 N N . GLY A 1 93 ? 13.588 2.749 -3.888 1.00 93.44 93 GLY A N 1
ATOM 702 C CA . GLY A 1 93 ? 12.942 1.716 -3.070 1.00 93.44 93 GLY A CA 1
ATOM 703 C C . GLY A 1 93 ? 13.025 2.047 -1.578 1.00 93.44 93 GLY A C 1
ATOM 704 O O . GLY A 1 93 ? 13.998 2.659 -1.136 1.00 93.44 93 GLY A O 1
ATOM 705 N N . TYR A 1 94 ? 12.033 1.608 -0.805 1.00 94.19 94 TYR A N 1
ATOM 706 C CA . TYR A 1 94 ? 11.983 1.759 0.649 1.00 94.19 94 TYR A CA 1
ATOM 707 C C . TYR A 1 94 ? 11.484 0.462 1.283 1.00 94.19 94 TYR A C 1
ATOM 709 O O . TYR A 1 94 ? 10.414 -0.025 0.921 1.00 94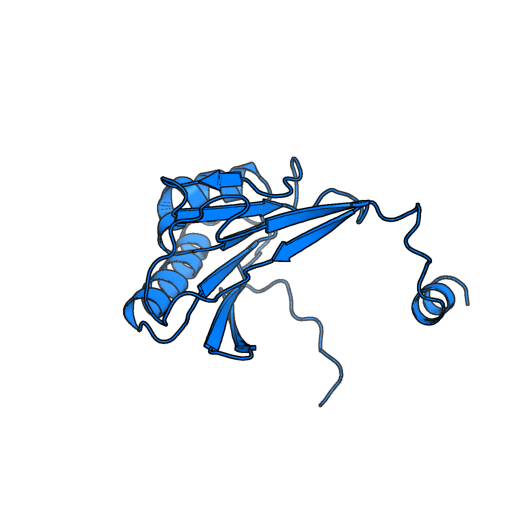.19 94 TYR A O 1
ATOM 717 N N . ALA A 1 95 ? 12.216 -0.072 2.264 1.00 94.25 95 ALA A N 1
ATOM 718 C CA . ALA A 1 95 ? 11.739 -1.215 3.049 1.00 94.25 95 ALA A CA 1
ATOM 719 C C . ALA A 1 95 ? 10.512 -0.846 3.907 1.00 94.25 95 ALA A C 1
ATOM 721 O O . ALA A 1 95 ? 9.664 -1.689 4.168 1.00 94.25 95 ALA A O 1
ATOM 722 N N . GLY A 1 96 ? 10.394 0.426 4.298 1.00 95.88 96 GLY A N 1
ATOM 723 C CA . GLY A 1 96 ? 9.203 0.990 4.921 1.00 95.88 96 GLY A CA 1
ATOM 724 C C . GLY A 1 96 ? 9.418 2.440 5.341 1.00 95.88 96 GLY A C 1
ATOM 725 O O . GLY A 1 96 ? 10.403 2.748 6.009 1.00 95.88 96 GLY A O 1
ATOM 726 N N . LEU A 1 97 ? 8.500 3.318 4.947 1.00 97.31 97 LEU A N 1
ATOM 727 C CA . LEU A 1 97 ? 8.382 4.692 5.424 1.00 97.31 97 LEU A CA 1
ATOM 728 C C . LEU A 1 97 ? 7.063 4.846 6.174 1.00 97.31 97 LEU A C 1
ATOM 730 O O . LEU A 1 97 ? 6.003 4.498 5.657 1.00 97.31 97 LEU A O 1
ATOM 734 N N . PHE A 1 98 ? 7.132 5.379 7.388 1.00 97.69 98 PHE A N 1
ATOM 735 C CA . PHE A 1 98 ? 5.956 5.664 8.199 1.00 97.69 98 PHE A CA 1
ATOM 736 C C . PHE A 1 98 ? 5.487 7.086 7.902 1.00 97.69 98 PHE A C 1
ATOM 738 O O . PHE A 1 98 ? 6.207 8.055 8.129 1.00 97.69 98 PHE A O 1
ATOM 745 N N . MET A 1 99 ? 4.286 7.191 7.349 1.00 97.19 99 MET A N 1
ATOM 746 C CA . MET A 1 99 ? 3.664 8.425 6.884 1.00 97.19 99 MET A CA 1
ATOM 747 C C . MET A 1 99 ? 2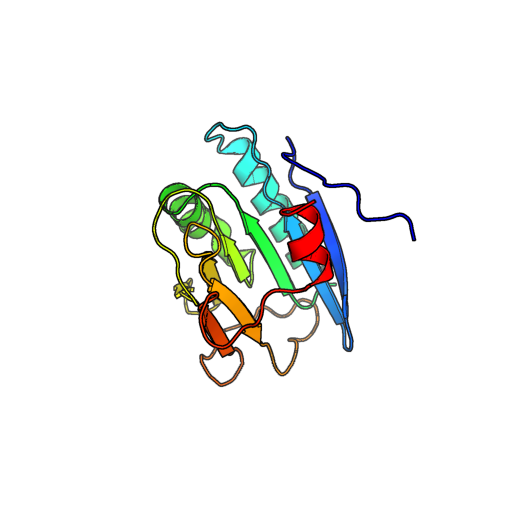.432 8.722 7.742 1.00 97.19 99 MET A C 1
ATOM 749 O O . MET A 1 99 ? 1.894 7.827 8.400 1.00 97.19 99 MET A O 1
ATOM 753 N N . ARG A 1 100 ? 1.940 9.967 7.688 1.00 94.81 100 ARG A N 1
ATOM 754 C CA . ARG A 1 100 ? 0.659 10.363 8.303 1.00 94.81 100 ARG A CA 1
ATOM 755 C C . ARG A 1 100 ? 0.589 10.011 9.790 1.00 94.81 100 ARG A C 1
ATOM 757 O O . ARG A 1 100 ? -0.261 9.220 10.195 1.00 94.81 100 ARG A O 1
ATOM 764 N N . GLU A 1 101 ? 1.531 10.531 10.577 1.00 95.62 101 GLU A N 1
ATOM 765 C CA . GLU A 1 101 ? 1.586 10.268 12.023 1.00 95.62 101 GLU A CA 1
ATOM 766 C C . GLU A 1 101 ? 1.626 8.754 12.325 1.00 95.62 101 GLU A C 1
ATOM 768 O O . GLU A 1 101 ? 0.967 8.252 13.231 1.00 95.62 101 GLU A O 1
ATOM 773 N N . ASN A 1 102 ? 2.377 8.021 11.497 1.00 97.75 102 ASN A N 1
ATOM 774 C CA . ASN A 1 102 ? 2.498 6.564 11.477 1.00 97.75 102 ASN A CA 1
ATOM 775 C C . ASN A 1 102 ? 1.198 5.789 11.196 1.00 97.75 102 ASN A C 1
ATOM 777 O O . ASN A 1 102 ? 1.173 4.575 11.363 1.00 97.75 102 ASN A O 1
ATOM 781 N N . SER A 1 103 ? 0.125 6.426 10.732 1.00 97.25 103 SER A N 1
ATOM 782 C CA . SER A 1 103 ? -1.122 5.733 10.366 1.00 97.25 103 SER A CA 1
ATOM 783 C C . SER A 1 103 ? -1.101 5.087 8.971 1.00 97.25 103 SER A C 1
ATOM 785 O O . SER A 1 103 ? -2.054 4.406 8.579 1.00 97.25 103 SER A O 1
ATOM 787 N N . LEU A 1 104 ? -0.020 5.301 8.213 1.00 98.44 104 LEU A N 1
ATOM 788 C CA . LEU A 1 104 ? 0.219 4.712 6.900 1.00 98.44 104 LEU A CA 1
ATOM 789 C C . LEU A 1 104 ? 1.664 4.212 6.798 1.00 98.44 104 LEU A C 1
ATOM 791 O O . LEU A 1 104 ? 2.605 4.974 7.004 1.00 98.44 104 LEU A O 1
ATOM 795 N N . LEU A 1 105 ? 1.843 2.952 6.408 1.00 98.69 105 LEU A N 1
ATOM 796 C CA . LEU A 1 105 ? 3.141 2.398 6.027 1.00 98.69 105 LEU A CA 1
ATOM 797 C C . LEU A 1 105 ? 3.276 2.386 4.499 1.00 98.69 105 LEU A C 1
ATOM 799 O O . LEU A 1 105 ? 2.504 1.730 3.806 1.00 98.69 105 LEU A O 1
ATOM 803 N N . TRP A 1 106 ? 4.281 3.067 3.961 1.00 98.44 106 TRP A N 1
ATOM 804 C CA . TRP A 1 106 ? 4.600 3.044 2.536 1.00 98.44 106 TRP A CA 1
ATOM 805 C C . TRP A 1 106 ? 5.848 2.201 2.281 1.00 98.44 106 TRP A C 1
ATOM 807 O O . TRP A 1 106 ? 6.937 2.508 2.764 1.00 98.44 106 TRP A O 1
ATOM 817 N N . VAL A 1 107 ? 5.693 1.122 1.521 1.00 98.19 107 VAL A N 1
ATOM 818 C CA . VAL A 1 107 ? 6.775 0.201 1.149 1.00 98.19 107 VAL A CA 1
ATOM 819 C C . VAL A 1 107 ? 6.937 0.249 -0.357 1.00 98.19 107 VAL A C 1
ATOM 821 O O . VAL A 1 107 ? 5.945 0.178 -1.074 1.00 98.19 107 VAL A O 1
ATOM 824 N N . ARG A 1 108 ? 8.168 0.360 -0.859 1.00 96.69 108 ARG A N 1
ATOM 825 C CA . ARG A 1 108 ? 8.421 0.450 -2.302 1.00 96.69 108 ARG A CA 1
ATOM 826 C C . ARG A 1 108 ? 9.493 -0.507 -2.757 1.00 96.69 108 ARG A C 1
ATOM 828 O O . ARG A 1 108 ? 10.617 -0.452 -2.257 1.00 96.69 108 ARG A O 1
ATOM 835 N N . ALA A 1 109 ? 9.157 -1.327 -3.748 1.00 93.06 109 ALA A N 1
ATOM 836 C CA . ALA A 1 109 ? 10.074 -2.304 -4.315 1.00 93.06 109 ALA A CA 1
ATOM 837 C C . ALA A 1 109 ? 11.362 -1.644 -4.837 1.00 93.06 109 ALA A C 1
ATOM 839 O O . ALA A 1 109 ? 11.332 -0.617 -5.516 1.00 93.06 109 ALA A O 1
ATOM 840 N N . PHE A 1 110 ? 12.510 -2.265 -4.553 1.00 90.81 110 PHE A N 1
ATOM 841 C CA . PHE A 1 110 ? 13.769 -1.896 -5.196 1.00 90.81 110 PHE A CA 1
ATOM 842 C C . PHE A 1 110 ? 13.781 -2.363 -6.655 1.00 90.81 110 PHE A C 1
ATOM 844 O O . PHE A 1 110 ? 13.174 -3.372 -7.019 1.00 90.81 110 PHE A O 1
ATOM 851 N N . THR A 1 111 ? 14.510 -1.643 -7.503 1.00 86.69 111 THR A N 1
ATOM 852 C CA . THR A 1 111 ? 14.534 -1.919 -8.942 1.00 86.69 111 THR A CA 1
ATOM 853 C C . THR A 1 111 ? 15.185 -3.266 -9.277 1.00 86.69 111 THR A C 1
ATOM 855 O O . THR A 1 111 ? 16.044 -3.779 -8.552 1.00 86.69 111 THR A O 1
ATOM 858 N N . LYS A 1 112 ? 14.794 -3.822 -10.433 1.00 85.56 112 LYS A N 1
ATOM 859 C CA . LYS A 1 112 ? 15.383 -5.030 -11.045 1.00 85.56 112 LYS A CA 1
ATOM 860 C C . LYS A 1 112 ? 15.250 -6.310 -10.208 1.00 85.56 112 LYS A C 1
ATOM 862 O O . LYS A 1 112 ? 16.103 -7.183 -10.317 1.00 85.56 112 LYS A O 1
ATOM 867 N N . GLY A 1 113 ? 14.229 -6.403 -9.352 1.00 85.06 113 GLY A N 1
ATOM 868 C CA . GLY A 1 113 ? 13.967 -7.615 -8.567 1.00 85.06 113 GLY A CA 1
ATOM 869 C C . GLY A 1 113 ? 15.117 -8.007 -7.637 1.00 85.06 113 GLY A C 1
ATOM 870 O O . GLY A 1 113 ? 15.289 -9.178 -7.332 1.00 85.06 113 GLY A O 1
ATOM 871 N N . ARG A 1 114 ? 15.942 -7.044 -7.208 1.00 86.94 114 ARG A N 1
ATOM 872 C CA . ARG A 1 114 ? 17.139 -7.324 -6.399 1.00 86.94 114 ARG A CA 1
ATOM 873 C C . ARG A 1 114 ? 16.842 -7.656 -4.946 1.00 86.94 114 ARG A C 1
ATOM 875 O O . ARG A 1 114 ? 17.752 -8.069 -4.244 1.00 86.94 114 ARG A O 1
ATOM 882 N N . ASN A 1 115 ? 15.626 -7.409 -4.471 1.00 90.19 115 ASN A N 1
ATOM 883 C CA . ASN A 1 115 ? 15.252 -7.646 -3.084 1.00 90.19 115 ASN A CA 1
ATOM 884 C C . ASN A 1 115 ? 13.818 -8.166 -3.001 1.00 90.19 115 ASN A C 1
ATOM 886 O O . ASN A 1 115 ? 12.963 -7.729 -3.772 1.00 90.19 115 ASN A O 1
ATOM 890 N N . ILE A 1 116 ? 13.556 -9.012 -2.008 1.00 91.06 116 ILE A N 1
ATOM 891 C CA . ILE A 1 116 ? 12.209 -9.290 -1.509 1.00 91.06 116 ILE A CA 1
ATOM 892 C C . ILE A 1 116 ? 11.940 -8.329 -0.359 1.00 91.06 116 ILE A C 1
ATOM 894 O O . ILE A 1 116 ? 12.742 -8.228 0.569 1.00 91.06 116 ILE A O 1
ATOM 898 N N . LEU A 1 117 ? 10.810 -7.627 -0.422 1.00 94.25 117 LEU A N 1
ATOM 899 C CA . LEU A 1 117 ? 10.333 -6.819 0.691 1.00 94.25 117 LEU A CA 1
ATOM 900 C C . LEU A 1 117 ? 9.319 -7.611 1.504 1.00 94.25 117 LEU A C 1
ATOM 902 O O . LEU A 1 117 ? 8.383 -8.183 0.948 1.00 94.25 117 LEU A O 1
ATOM 906 N N . GLY A 1 118 ? 9.517 -7.634 2.817 1.00 95.12 118 GLY A N 1
ATOM 907 C CA . GLY A 1 118 ? 8.616 -8.271 3.768 1.00 95.12 118 GLY A CA 1
ATOM 908 C C . GLY A 1 118 ? 7.976 -7.234 4.677 1.00 95.12 118 GLY A C 1
ATOM 909 O O . GLY A 1 118 ? 8.665 -6.343 5.173 1.00 95.12 118 GLY A O 1
ATOM 910 N N . VAL A 1 119 ? 6.672 -7.375 4.912 1.00 97.44 119 VAL A N 1
ATOM 911 C CA . VAL A 1 119 ? 5.940 -6.654 5.957 1.00 97.44 119 VAL A CA 1
ATOM 912 C C . VAL A 1 119 ? 5.286 -7.695 6.850 1.00 97.44 119 VAL A C 1
ATOM 914 O O . VAL A 1 119 ? 4.393 -8.419 6.415 1.00 97.44 119 VAL A O 1
ATOM 917 N N . THR A 1 120 ? 5.742 -7.772 8.094 1.00 97.38 120 THR A N 1
ATOM 918 C CA . THR A 1 120 ? 5.236 -8.717 9.087 1.00 97.38 120 THR A CA 1
ATOM 919 C C . THR A 1 120 ? 4.436 -7.964 10.131 1.00 9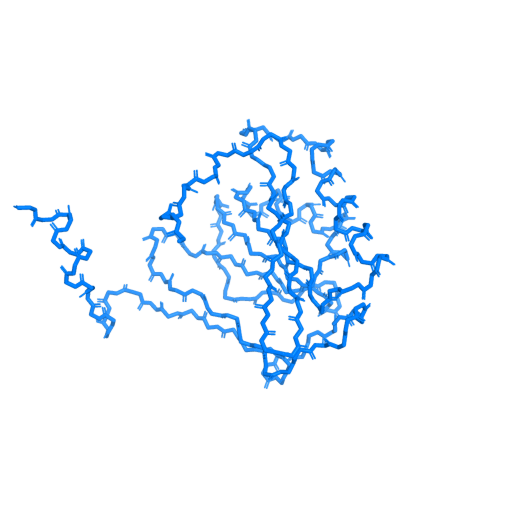7.38 120 THR A C 1
ATOM 921 O O . THR A 1 120 ? 4.944 -7.039 10.764 1.00 97.38 120 THR A O 1
ATOM 924 N N . ILE A 1 121 ? 3.191 -8.387 10.326 1.00 96.38 121 ILE A N 1
ATOM 925 C CA . ILE A 1 121 ? 2.257 -7.815 11.295 1.00 96.38 121 ILE A CA 1
ATOM 926 C C . ILE A 1 121 ? 1.915 -8.945 12.270 1.00 96.38 121 ILE A C 1
ATOM 928 O O . ILE A 1 121 ? 1.194 -9.864 11.880 1.00 96.38 121 ILE A O 1
ATOM 932 N N . PRO A 1 122 ? 2.468 -8.943 13.497 1.00 95.25 122 PRO A N 1
ATOM 933 C CA . PRO A 1 122 ? 2.324 -10.063 14.427 1.00 95.25 122 PRO A CA 1
ATOM 934 C C . PRO A 1 122 ? 0.876 -10.263 14.885 1.00 95.25 122 PRO A C 1
ATOM 936 O O . PRO A 1 122 ? 0.448 -11.396 15.088 1.00 95.25 122 PRO A O 1
ATOM 939 N N . THR A 1 123 ? 0.119 -9.169 14.998 1.00 95.06 123 THR A N 1
ATOM 940 C CA . THR A 1 123 ? -1.289 -9.174 15.398 1.00 95.06 123 THR A CA 1
ATOM 941 C C . THR A 1 123 ? -2.060 -8.234 14.488 1.00 95.06 123 THR A C 1
ATOM 943 O O . THR A 1 123 ? -1.735 -7.050 14.395 1.00 95.06 123 THR A O 1
ATOM 946 N N . LEU A 1 124 ? -3.085 -8.753 13.810 1.00 95.75 124 LEU A N 1
ATOM 947 C CA . LEU A 1 124 ? -3.977 -7.913 13.015 1.00 95.75 124 LEU A CA 1
ATOM 948 C C . LEU A 1 124 ? -4.781 -6.981 13.933 1.00 95.75 124 LEU A C 1
ATOM 950 O O . LEU A 1 124 ? -5.234 -7.428 14.989 1.00 95.75 124 LEU A O 1
ATOM 954 N N . PRO A 1 125 ? -5.009 -5.718 13.533 1.00 96.00 125 PRO A N 1
ATOM 955 C CA . PRO A 1 125 ? -5.957 -4.865 14.237 1.00 96.00 125 PRO A CA 1
ATOM 956 C C . PRO A 1 125 ? -7.369 -5.439 14.086 1.00 96.00 125 PRO A C 1
ATOM 958 O O . PRO A 1 125 ? -7.651 -6.181 13.139 1.00 96.00 125 PRO A O 1
ATOM 961 N N . GLU A 1 126 ? -8.274 -5.088 14.994 1.00 96.94 126 GLU A N 1
ATOM 962 C CA . GLU A 1 126 ? -9.685 -5.447 14.846 1.00 96.94 126 GLU A CA 1
ATOM 963 C C . GLU A 1 126 ? -10.273 -4.842 13.554 1.00 96.94 126 GLU A C 1
ATOM 965 O O . GLU A 1 126 ? -9.854 -3.757 13.132 1.00 96.94 126 GLU A O 1
ATOM 970 N N . PRO A 1 127 ? -11.241 -5.511 12.899 1.00 97.31 127 PRO A N 1
ATOM 971 C CA . PRO A 1 127 ? -11.900 -4.968 11.717 1.00 97.31 127 PRO A CA 1
ATOM 972 C C . PRO A 1 127 ? -12.424 -3.543 11.930 1.00 97.31 127 PRO A C 1
ATOM 974 O O . PRO A 1 127 ? -13.053 -3.238 12.941 1.00 97.31 127 PRO A O 1
ATOM 977 N N . GLY A 1 128 ? -12.143 -2.659 10.970 1.00 95.12 128 GLY A N 1
ATOM 978 C CA . GLY A 1 128 ? -12.576 -1.260 11.002 1.00 95.12 128 GLY A CA 1
ATOM 979 C C . GLY A 1 128 ? -11.730 -0.334 11.881 1.00 95.12 128 GLY A C 1
ATOM 980 O O . GLY A 1 128 ? -11.817 0.885 11.717 1.00 95.12 128 GLY A O 1
ATOM 981 N N . VAL A 1 129 ? -10.857 -0.865 12.741 1.00 96.06 129 VAL A N 1
ATOM 982 C CA . VAL A 1 129 ? -9.936 -0.054 13.544 1.00 96.06 129 VAL A CA 1
ATOM 983 C C . VAL A 1 129 ? -8.786 0.445 12.669 1.00 96.06 129 VAL A C 1
ATOM 985 O O . VAL A 1 129 ? -8.153 -0.312 11.934 1.00 96.06 129 VAL A O 1
ATOM 988 N N . LYS A 1 130 ? -8.517 1.753 12.722 1.00 94.69 130 LYS A N 1
ATOM 989 C CA . LYS A 1 130 ? -7.382 2.364 12.022 1.00 94.69 130 LYS A CA 1
ATOM 990 C C . LYS A 1 130 ? -6.093 2.060 12.783 1.00 94.69 130 LYS A C 1
ATOM 992 O O . LYS A 1 130 ? -6.007 2.343 13.975 1.00 94.69 130 LYS A O 1
ATOM 997 N N . MET A 1 131 ? -5.094 1.525 12.088 1.00 93.00 131 MET A N 1
ATOM 998 C CA . MET A 1 131 ? -3.803 1.218 12.696 1.00 93.00 131 MET A CA 1
ATOM 999 C C . MET A 1 131 ? -2.943 2.476 12.855 1.00 93.00 131 MET A C 1
ATOM 1001 O O . MET A 1 131 ? -2.889 3.307 11.948 1.00 93.00 131 MET A O 1
ATOM 1005 N N . ILE A 1 132 ? -2.233 2.565 13.981 1.00 97.44 132 ILE A N 1
ATOM 1006 C CA . ILE A 1 132 ? -1.072 3.440 14.164 1.00 97.44 132 ILE A CA 1
ATOM 1007 C C . ILE A 1 132 ? 0.141 2.531 14.313 1.00 97.44 132 ILE A C 1
ATOM 1009 O O . ILE A 1 132 ? 0.217 1.727 15.238 1.00 97.44 132 ILE A O 1
ATOM 1013 N N . TRP A 1 133 ? 1.066 2.623 13.368 1.00 97.81 133 TRP A N 1
ATOM 1014 C CA . TRP A 1 133 ? 2.212 1.740 13.311 1.00 97.81 133 TRP A CA 1
ATOM 1015 C C . TRP A 1 133 ? 3.303 2.175 14.289 1.00 97.81 133 TRP A C 1
ATOM 1017 O O . TRP A 1 133 ? 3.856 3.271 14.227 1.00 97.81 133 TRP A O 1
ATOM 1027 N N . GLU A 1 134 ? 3.674 1.248 15.151 1.00 97.69 134 GLU A N 1
ATOM 1028 C CA . GLU A 1 134 ? 4.875 1.301 15.972 1.00 97.69 134 GLU A CA 1
ATOM 1029 C C . GLU A 1 134 ? 5.945 0.381 15.365 1.00 97.69 134 GLU A C 1
ATOM 1031 O O . GLU A 1 134 ? 5.762 -0.850 15.374 1.00 97.69 134 GLU A O 1
ATOM 1036 N N . PRO A 1 135 ? 7.041 0.944 14.819 1.00 96.94 135 PRO A N 1
ATOM 1037 C CA . PRO A 1 135 ? 8.114 0.163 14.218 1.00 96.94 135 PRO A CA 1
ATOM 1038 C C . PRO A 1 135 ? 8.711 -0.826 15.221 1.00 96.94 135 PRO A C 1
ATOM 1040 O O . PRO A 1 135 ? 9.002 -0.451 16.352 1.00 96.94 135 PRO A O 1
ATOM 1043 N N . GLN A 1 136 ? 8.938 -2.069 14.787 1.00 96.19 136 GLN A N 1
ATOM 1044 C CA . GLN A 1 136 ? 9.496 -3.159 15.605 1.00 96.19 136 GLN A CA 1
ATOM 1045 C C . GLN A 1 136 ? 8.606 -3.621 16.775 1.00 96.19 136 GLN A C 1
ATOM 1047 O O . GLN A 1 136 ? 9.046 -4.420 17.600 1.00 96.19 136 GLN A O 1
ATOM 1052 N N . THR A 1 137 ? 7.350 -3.172 16.816 1.00 97.25 137 THR A N 1
ATOM 1053 C CA . THR A 1 137 ? 6.351 -3.619 17.798 1.00 97.25 137 THR A CA 1
ATOM 1054 C C . THR A 1 137 ? 5.127 -4.175 17.083 1.00 97.25 137 THR A C 1
ATOM 1056 O O . THR A 1 137 ? 4.813 -5.359 17.177 1.00 97.25 137 THR A O 1
ATOM 1059 N N . THR A 1 138 ? 4.444 -3.317 16.326 1.00 97.31 138 THR A N 1
ATOM 1060 C CA . THR A 1 138 ? 3.196 -3.661 15.618 1.00 97.31 138 THR A CA 1
ATOM 1061 C C . THR A 1 138 ? 3.437 -4.016 14.156 1.00 97.31 138 THR A C 1
ATOM 1063 O O . THR A 1 138 ? 2.575 -4.610 13.511 1.00 97.31 138 THR A O 1
ATOM 1066 N N . VAL A 1 139 ? 4.613 -3.670 13.627 1.00 98.06 139 VAL A N 1
ATOM 1067 C CA . VAL A 1 139 ? 5.031 -4.028 12.277 1.00 98.06 139 VAL A CA 1
ATOM 1068 C C . VAL A 1 139 ? 6.548 -4.120 12.172 1.00 98.06 139 VAL A C 1
ATOM 1070 O O . VAL A 1 139 ? 7.290 -3.308 12.732 1.00 98.06 139 VAL A O 1
ATOM 1073 N N . PHE A 1 140 ? 6.998 -5.108 11.410 1.00 98.19 140 PHE A N 1
ATOM 1074 C CA . PHE A 1 140 ? 8.394 -5.335 11.068 1.00 98.19 140 PHE A CA 1
ATOM 1075 C C . PHE A 1 140 ? 8.530 -5.289 9.554 1.00 98.19 140 PHE A C 1
ATOM 1077 O O . PHE A 1 140 ? 7.762 -5.935 8.840 1.00 98.19 140 PHE A O 1
ATOM 1084 N N . THR A 1 141 ? 9.508 -4.539 9.062 1.00 97.75 141 THR A N 1
ATOM 1085 C CA . THR A 1 141 ? 9.813 -4.470 7.636 1.00 97.75 141 THR A CA 1
ATOM 1086 C C . THR A 1 141 ? 11.197 -5.031 7.357 1.00 97.75 141 THR A C 1
ATOM 1088 O O . THR A 1 141 ? 12.121 -4.872 8.154 1.00 97.75 141 THR A O 1
ATOM 1091 N N . ALA A 1 142 ? 11.339 -5.711 6.223 1.00 94.88 142 ALA A N 1
ATOM 1092 C CA . ALA A 1 142 ? 12.593 -6.312 5.796 1.00 94.88 142 ALA A CA 1
ATOM 1093 C C . ALA A 1 142 ? 12.829 -6.071 4.305 1.00 94.88 142 ALA A C 1
ATOM 1095 O O . ALA A 1 142 ? 11.884 -6.031 3.518 1.00 94.88 142 ALA A O 1
ATOM 1096 N N . ALA A 1 143 ? 14.100 -5.948 3.928 1.00 93.38 143 ALA A N 1
ATOM 1097 C CA . ALA A 1 143 ? 14.552 -5.990 2.545 1.00 93.38 143 ALA A CA 1
ATOM 1098 C C . ALA A 1 143 ? 15.642 -7.054 2.426 1.00 93.38 143 ALA A C 1
ATOM 1100 O O . ALA A 1 143 ? 16.777 -6.839 2.847 1.00 93.38 143 ALA A O 1
ATOM 1101 N N . THR A 1 144 ? 15.275 -8.210 1.885 1.00 91.69 144 THR A N 1
ATOM 1102 C CA . THR A 1 144 ? 16.183 -9.344 1.725 1.00 91.69 144 THR A CA 1
ATOM 1103 C C . THR A 1 144 ? 16.767 -9.322 0.317 1.00 91.69 144 THR A C 1
ATOM 1105 O O . THR A 1 144 ? 16.006 -9.505 -0.638 1.00 91.69 144 THR A O 1
ATOM 1108 N N . PRO A 1 145 ? 18.082 -9.115 0.147 1.00 89.00 145 PRO A N 1
ATOM 1109 C CA . PRO A 1 145 ? 18.703 -9.110 -1.168 1.00 89.00 145 PRO A CA 1
ATOM 1110 C C . PRO A 1 145 ? 18.668 -10.502 -1.812 1.00 89.00 145 PRO A C 1
ATOM 1112 O O . PRO A 1 145 ? 18.977 -11.513 -1.184 1.00 89.00 145 PRO A O 1
ATOM 1115 N N . LEU A 1 146 ? 18.318 -10.536 -3.094 1.00 85.31 146 LEU A N 1
ATOM 1116 C CA . LEU A 1 146 ? 18.329 -11.717 -3.949 1.00 85.31 146 LEU A CA 1
ATOM 1117 C C . LEU A 1 146 ? 19.653 -11.781 -4.723 1.00 85.31 146 LEU A C 1
ATOM 1119 O O . LEU A 1 146 ? 20.103 -10.774 -5.272 1.00 85.31 146 LEU A O 1
ATOM 1123 N N . GLY A 1 147 ? 20.277 -12.963 -4.760 1.00 72.44 147 GLY A N 1
ATOM 1124 C CA . GLY A 1 147 ? 21.573 -13.210 -5.415 1.00 72.44 147 GLY A CA 1
ATOM 1125 C C . GLY A 1 147 ? 22.726 -13.591 -4.476 1.00 72.44 147 GLY A C 1
ATOM 1126 O O . GLY A 1 147 ? 23.826 -13.844 -4.958 1.00 72.44 147 GLY A O 1
ATOM 1127 N N . GLY A 1 148 ? 22.487 -13.625 -3.161 1.00 72.19 148 GLY A N 1
ATOM 1128 C CA . GLY A 1 148 ? 23.411 -14.170 -2.161 1.00 72.19 148 GLY A CA 1
ATOM 1129 C C . GLY A 1 148 ? 22.959 -15.547 -1.670 1.00 72.19 148 GLY A C 1
ATOM 1130 O O . GLY A 1 148 ? 22.985 -16.522 -2.411 1.00 72.19 148 GLY A O 1
ATOM 1131 N N . GLU A 1 149 ? 22.512 -15.608 -0.417 1.00 77.31 149 GLU A N 1
ATOM 1132 C CA . GLU A 1 149 ? 22.108 -16.847 0.271 1.00 77.31 149 GLU A CA 1
ATOM 1133 C C . GLU A 1 149 ? 20.780 -17.442 -0.227 1.00 77.31 149 GLU A C 1
ATOM 1135 O O . GLU A 1 149 ? 20.471 -18.600 0.051 1.00 77.31 149 GLU A O 1
ATOM 1140 N N . VAL A 1 150 ? 19.985 -16.666 -0.969 1.00 81.19 150 VAL A N 1
ATOM 1141 C CA . VAL A 1 150 ? 18.734 -17.149 -1.563 1.00 81.19 150 VAL A CA 1
ATOM 1142 C C . VAL A 1 150 ? 19.056 -17.900 -2.850 1.00 81.19 150 VAL A C 1
ATOM 1144 O O . VAL A 1 150 ? 19.362 -17.291 -3.877 1.00 81.19 150 VAL A O 1
ATOM 1147 N N . VAL A 1 151 ? 18.995 -19.229 -2.774 1.00 83.56 151 VAL A N 1
ATOM 1148 C CA . VAL A 1 151 ? 19.214 -20.130 -3.912 1.00 83.56 151 VAL A CA 1
ATOM 1149 C C . VAL A 1 151 ? 18.103 -19.944 -4.947 1.00 83.56 151 VAL A C 1
ATOM 1151 O O . VAL A 1 151 ? 16.941 -19.734 -4.596 1.00 83.56 151 VAL A O 1
ATOM 1154 N N . ALA A 1 152 ? 18.465 -20.015 -6.229 1.00 85.06 152 ALA A N 1
ATOM 1155 C CA . ALA A 1 152 ? 17.496 -19.988 -7.314 1.00 85.06 152 ALA A CA 1
ATOM 1156 C C . ALA A 1 152 ? 16.558 -21.200 -7.230 1.00 85.06 152 ALA A C 1
ATOM 1158 O O . ALA A 1 152 ? 17.007 -22.330 -7.038 1.00 85.06 152 ALA A O 1
ATOM 1159 N N . ASP A 1 153 ? 15.262 -20.960 -7.414 1.00 89.00 153 ASP A N 1
ATOM 1160 C CA . ASP A 1 153 ? 14.289 -22.038 -7.535 1.00 89.00 153 ASP A CA 1
ATOM 1161 C C . ASP A 1 153 ? 14.584 -22.857 -8.812 1.00 89.00 153 ASP A C 1
ATOM 1163 O O . ASP A 1 153 ? 14.674 -22.263 -9.894 1.00 89.00 153 ASP A O 1
ATOM 1167 N N . PRO A 1 154 ? 14.778 -24.187 -8.717 1.00 90.88 154 PRO A N 1
ATOM 1168 C CA . PRO A 1 154 ? 15.184 -25.004 -9.857 1.00 90.88 154 PRO A CA 1
ATOM 1169 C C . PRO A 1 154 ? 14.104 -25.096 -10.942 1.00 90.88 154 PRO A C 1
ATOM 1171 O O . PRO A 1 154 ? 14.448 -25.164 -12.122 1.00 90.88 154 PRO A O 1
ATOM 1174 N N . GLU A 1 155 ? 12.820 -25.061 -10.577 1.00 92.88 155 GLU A N 1
ATOM 1175 C CA . GLU A 1 155 ? 11.717 -25.111 -11.540 1.00 92.88 155 GLU A CA 1
ATOM 1176 C C . GLU A 1 155 ? 11.645 -23.802 -12.328 1.00 92.88 155 GLU A C 1
ATOM 1178 O O . GLU A 1 155 ? 11.569 -23.814 -13.556 1.00 92.88 155 GLU A O 1
ATOM 1183 N N . ILE A 1 156 ? 11.769 -22.659 -11.644 1.00 88.94 156 ILE A N 1
ATOM 1184 C CA . ILE A 1 156 ? 11.831 -21.350 -12.307 1.00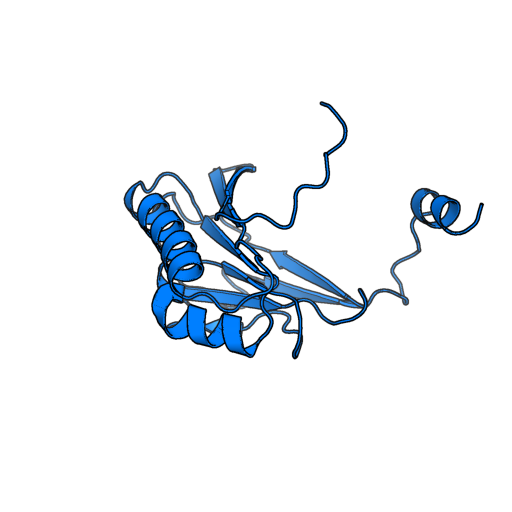 88.94 156 ILE A CA 1
ATOM 1185 C C . ILE A 1 156 ? 13.108 -21.213 -13.144 1.00 88.94 156 ILE A C 1
ATOM 1187 O O . ILE A 1 156 ? 13.063 -20.683 -14.254 1.00 88.94 156 ILE A O 1
ATOM 1191 N N . HIS A 1 157 ? 14.247 -21.707 -12.653 1.00 87.25 157 HIS A N 1
ATOM 1192 C CA . HIS A 1 157 ? 15.511 -21.667 -13.388 1.00 87.25 157 HIS A CA 1
ATOM 1193 C C . HIS A 1 157 ? 15.427 -22.425 -14.719 1.00 87.25 157 HIS A C 1
ATOM 1195 O O . HIS A 1 157 ? 15.924 -21.918 -15.727 1.00 87.25 157 HIS A O 1
ATOM 1201 N N . ALA A 1 158 ? 14.755 -23.581 -14.736 1.00 92.06 158 ALA A N 1
ATOM 1202 C CA . ALA A 1 158 ? 14.532 -24.368 -15.946 1.00 92.06 158 ALA A CA 1
ATOM 1203 C C . ALA A 1 158 ? 13.666 -23.632 -16.987 1.00 92.06 158 ALA A C 1
ATOM 1205 O O . ALA A 1 158 ? 13.920 -23.756 -18.180 1.00 92.06 158 ALA A O 1
ATOM 1206 N N . ILE A 1 159 ? 12.701 -22.799 -16.565 1.00 92.62 159 ILE A N 1
ATOM 1207 C CA . ILE A 1 159 ? 11.881 -21.988 -17.492 1.00 92.62 159 ILE A CA 1
ATOM 1208 C C . ILE A 1 159 ? 12.745 -20.998 -18.293 1.00 92.62 159 ILE A C 1
ATOM 1210 O O . ILE A 1 159 ? 12.463 -20.736 -19.461 1.00 92.62 159 ILE A O 1
ATOM 1214 N N . PHE A 1 160 ? 13.799 -20.446 -17.683 1.00 85.69 160 PHE A N 1
ATOM 1215 C CA . PHE A 1 160 ? 14.696 -19.481 -18.332 1.00 85.69 160 PHE A CA 1
ATOM 1216 C C . PHE A 1 160 ? 15.939 -20.119 -18.977 1.00 85.69 160 PHE A C 1
ATOM 1218 O O . PHE A 1 160 ? 16.665 -19.419 -19.684 1.00 85.69 160 PHE A O 1
ATOM 1225 N N . ASN A 1 161 ? 16.183 -21.415 -18.750 1.00 83.00 161 ASN A N 1
ATOM 1226 C CA . ASN A 1 161 ? 17.310 -22.183 -19.296 1.00 83.00 161 ASN A CA 1
ATOM 1227 C C . ASN A 1 161 ? 16.809 -23.539 -19.843 1.00 83.00 161 ASN A C 1
ATOM 1229 O O . ASN A 1 161 ? 17.026 -24.562 -19.188 1.00 83.00 161 ASN A O 1
ATOM 1233 N N . PRO A 1 162 ? 16.097 -23.538 -20.987 1.00 71.50 162 PRO A N 1
ATOM 1234 C CA . PRO A 1 162 ? 15.490 -24.738 -21.566 1.00 71.50 162 PRO A CA 1
ATOM 1235 C C . PRO A 1 162 ? 16.501 -25.711 -22.187 1.00 71.50 162 PRO A C 1
ATOM 1237 O O . PRO A 1 162 ? 17.583 -25.261 -22.636 1.00 71.50 162 PRO A O 1
#

Foldseek 3Di:
DPDDDDDDQAPAWDWDWDDDVPAIEIETEQHCPVDDDVVRLVRSLVVLQVQLVVQRGLFYEYEEQDEDPSVVVSCVVRVLSGQEYEYEHDDAFDLWDQDDQNLYIYGYDHPPPQWDKDKDAPDGGHGSDRDRDDEPPRIDIDTGGPPPPDDDDPVVVVVVVD